Protein AF-A0AAD9FME9-F1 (afdb_monomer_lite)

Organism: Dissostichus eleginoides (NCBI:txid100907)

Radius of gyration: 19.1 Å; chains: 1; bounding box: 32×30×59 Å

Sequence (100 aa):
MAAPVKAALALLVLTVANRYNKLIRPAVNNSQQVTIYIQVSLAQLINVNEREQIMTTNCWLSQVWNDYRLMWDPEEYQGIKKIRLPSQHIWLPDIVLYNK

InterPro domains:
  IPR002394 Nicotinic acetylcholine receptor [PR00254] (43-59)
  IPR002394 Nicotinic acetylcholine receptor [PR00254] (77-91)
  IPR002394 Nicotinic acetylcholine receptor [PR00254] (95-100)
  IPR006201 Neurotransmitter-gated ion-channel [PR00252] (56-72)
  IPR006201 Neurotransmitter-gated ion-channel [PR00252] (89-100)
  IPR006201 Neurotransmitter-gated ion-channel [PTHR18945] (1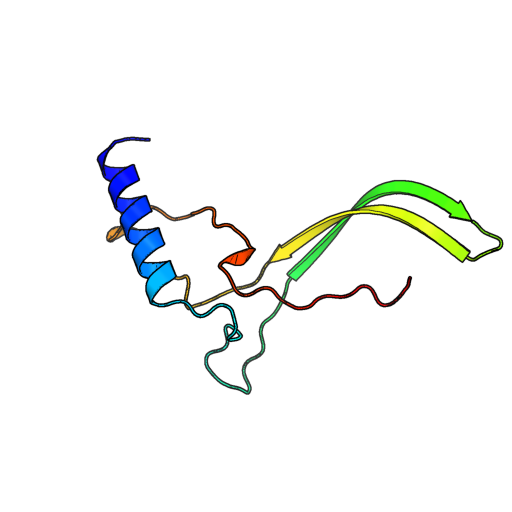2-99)
  IPR006202 Neurotransmitter-gated ion-channel ligand-binding domain [PF02931] (15-100)
  IPR036734 Ne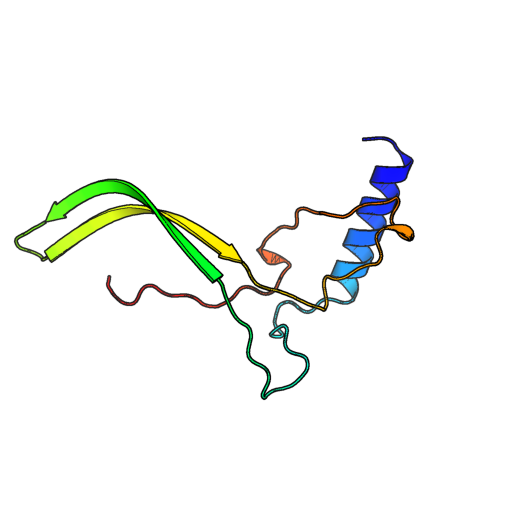urotransmitter-gated ion-channel ligand-binding domain superfamily [G3DSA:2.70.170.10] (5-100)
  IPR036734 Neurotransmitter-gated ion-channel ligand-binding domain superfamily [SSF63712] (17-99)

Secondary structure (DSSP, 8-state):
--HHHHHHHHHHHHHHHHH--TTS-S-SSSS-----EEEEEEEEEEEEETTTTEEEEEEEEEEE---GGG---GGGGTT-------GGGS-------S--

Structure (mmCIF, N/CA/C/O backbone):
data_AF-A0AAD9FME9-F1
#
_entry.id   AF-A0AAD9FME9-F1
#
loop_
_atom_site.group_PDB
_atom_site.id
_atom_site.type_symbol
_atom_site.label_atom_id
_atom_site.label_alt_id
_atom_site.label_comp_id
_atom_site.label_asym_id
_atom_site.label_entity_id
_atom_site.label_seq_id
_atom_site.pdbx_PDB_ins_code
_atom_site.Cartn_x
_atom_site.Cartn_y
_atom_site.Cartn_z
_atom_site.occupancy
_atom_site.B_iso_or_equiv
_atom_site.auth_seq_id
_atom_site.auth_comp_id
_atom_site.auth_asym_id
_atom_site.auth_atom_id
_atom_site.pdbx_PDB_model_num
ATOM 1 N N . MET A 1 1 ? 5.472 14.440 20.659 1.00 62.31 1 MET A N 1
ATOM 2 C CA . MET A 1 1 ? 4.348 13.557 21.050 1.00 62.31 1 MET A CA 1
ATOM 3 C C . MET A 1 1 ? 4.368 13.401 22.563 1.00 62.31 1 MET A C 1
ATOM 5 O O . MET A 1 1 ? 5.440 13.115 23.087 1.00 62.31 1 MET A O 1
ATOM 9 N N . ALA A 1 2 ? 3.243 13.638 23.243 1.00 78.25 2 ALA A N 1
ATOM 10 C CA . ALA A 1 2 ? 3.135 13.530 24.701 1.00 78.25 2 ALA A CA 1
ATOM 11 C C . ALA A 1 2 ? 3.329 12.075 25.179 1.00 78.25 2 ALA A C 1
ATOM 13 O O . ALA A 1 2 ? 3.006 11.138 24.447 1.00 78.25 2 ALA A O 1
ATOM 14 N N . ALA A 1 3 ? 3.850 11.886 26.396 1.00 79.44 3 ALA A N 1
ATOM 15 C CA . ALA A 1 3 ? 4.098 10.571 27.000 1.00 79.44 3 ALA A CA 1
ATOM 16 C C . ALA A 1 3 ? 2.902 9.586 26.939 1.00 79.44 3 ALA A C 1
ATOM 18 O O . ALA A 1 3 ? 3.118 8.462 26.481 1.00 79.44 3 ALA A O 1
ATOM 19 N N . PRO A 1 4 ? 1.652 9.971 27.282 1.00 85.25 4 PRO A N 1
ATOM 20 C CA . PRO A 1 4 ? 0.508 9.050 27.211 1.00 85.25 4 PRO A CA 1
ATOM 21 C C . PRO A 1 4 ? 0.199 8.573 25.783 1.00 85.25 4 PRO A C 1
ATOM 23 O O . PRO A 1 4 ? -0.142 7.413 25.573 1.00 85.25 4 PRO A O 1
ATOM 26 N N . VAL A 1 5 ? 0.404 9.428 24.775 1.00 87.31 5 VAL A N 1
ATOM 27 C CA . VAL A 1 5 ? 0.150 9.082 23.365 1.00 87.31 5 VAL A CA 1
ATOM 28 C C . VAL A 1 5 ? 1.172 8.064 22.847 1.00 87.31 5 VAL A C 1
ATOM 30 O O . VAL A 1 5 ? 0.822 7.178 22.072 1.00 87.31 5 VAL A O 1
ATOM 33 N N . LYS A 1 6 ? 2.432 8.132 23.301 1.00 87.81 6 LYS A N 1
ATOM 34 C CA . LYS A 1 6 ? 3.448 7.121 22.954 1.00 87.81 6 LYS A CA 1
ATOM 35 C C . LYS A 1 6 ? 3.098 5.742 23.514 1.00 87.81 6 LYS A C 1
ATOM 37 O O . LYS A 1 6 ? 3.271 4.751 22.811 1.00 87.81 6 LYS A O 1
ATOM 42 N N . ALA A 1 7 ? 2.607 5.683 24.752 1.00 89.06 7 ALA A N 1
ATOM 43 C CA . ALA A 1 7 ? 2.177 4.431 25.369 1.00 89.06 7 ALA A CA 1
ATOM 44 C C . ALA A 1 7 ? 0.973 3.828 24.626 1.00 89.06 7 ALA A C 1
ATOM 46 O O . ALA A 1 7 ? 0.998 2.647 24.289 1.00 89.06 7 ALA A O 1
ATOM 47 N N . ALA A 1 8 ? -0.023 4.652 24.279 1.00 91.00 8 ALA A N 1
ATOM 48 C CA . ALA A 1 8 ? -1.171 4.221 23.481 1.00 91.00 8 ALA A CA 1
ATOM 49 C C . ALA A 1 8 ? -0.761 3.711 22.088 1.00 91.00 8 ALA A C 1
ATOM 51 O O . ALA A 1 8 ? -1.252 2.678 21.642 1.00 91.00 8 ALA A O 1
ATOM 52 N N . LEU A 1 9 ? 0.189 4.383 21.426 1.00 91.50 9 LEU A N 1
ATOM 53 C CA . LEU A 1 9 ? 0.743 3.925 20.151 1.00 91.50 9 LEU A CA 1
ATOM 54 C C . LEU A 1 9 ? 1.423 2.556 20.287 1.00 91.50 9 LEU A C 1
ATOM 56 O O . LEU A 1 9 ? 1.197 1.679 19.458 1.00 91.50 9 LEU A O 1
ATOM 60 N N . ALA A 1 10 ? 2.250 2.370 21.319 1.00 91.38 10 ALA A N 1
ATOM 61 C CA . ALA A 1 10 ? 2.932 1.101 21.559 1.00 91.38 10 ALA A CA 1
ATOM 62 C C . ALA A 1 10 ? 1.932 -0.033 21.827 1.00 91.38 10 ALA A C 1
ATOM 64 O O . ALA A 1 10 ? 2.052 -1.103 21.233 1.00 91.38 10 ALA A O 1
ATOM 65 N N . LEU A 1 11 ? 0.914 0.225 22.654 1.00 91.00 11 LEU A N 1
ATOM 66 C CA . LEU A 1 11 ? -0.160 -0.725 22.927 1.00 91.00 11 LEU A CA 1
ATOM 67 C C . LEU A 1 11 ? -0.901 -1.114 21.640 1.00 91.00 11 LEU A C 1
ATOM 69 O O . LEU A 1 11 ? -1.048 -2.300 21.364 1.00 91.00 11 LEU A O 1
ATOM 73 N N . LEU A 1 12 ? -1.292 -0.135 20.815 1.00 92.50 12 LEU A N 1
ATOM 74 C CA . LEU A 1 12 ? -1.966 -0.382 19.538 1.00 92.50 12 LEU A CA 1
ATOM 75 C C . LEU A 1 12 ? -1.127 -1.270 18.610 1.00 92.50 12 LEU A C 1
ATOM 77 O O . LEU A 1 12 ? -1.633 -2.240 18.046 1.00 92.50 12 LEU A O 1
ATOM 81 N N . VAL A 1 13 ? 0.165 -0.959 18.467 1.00 92.12 13 VAL A N 1
ATOM 82 C CA . VAL A 1 13 ? 1.080 -1.724 17.609 1.00 92.12 13 VAL A CA 1
ATOM 83 C C . VAL A 1 13 ? 1.233 -3.165 18.105 1.00 92.12 13 VAL A C 1
ATOM 85 O O . VAL A 1 13 ? 1.193 -4.085 17.290 1.00 92.12 13 VAL A O 1
ATOM 88 N N . LEU A 1 14 ? 1.357 -3.381 19.418 1.00 89.88 14 LEU A N 1
ATOM 89 C CA . LEU A 1 14 ? 1.449 -4.721 20.009 1.00 89.88 14 LEU A CA 1
ATOM 90 C C . LEU A 1 14 ? 0.161 -5.529 19.811 1.00 89.88 14 LEU A C 1
ATOM 92 O O . LEU A 1 14 ? 0.220 -6.690 19.406 1.00 89.88 14 LEU A O 1
ATOM 96 N N . THR A 1 15 ? -1.003 -4.914 20.032 1.00 88.81 15 THR A N 1
ATOM 97 C CA . THR A 1 15 ? -2.306 -5.561 19.820 1.00 88.81 15 THR A CA 1
ATOM 98 C C . THR A 1 15 ? -2.481 -5.999 18.368 1.00 88.81 15 THR A C 1
ATOM 100 O O . THR A 1 15 ? -2.926 -7.118 18.107 1.00 88.81 15 THR A O 1
ATOM 103 N N . VAL A 1 16 ? -2.103 -5.142 17.413 1.00 90.00 16 VAL A N 1
ATOM 104 C CA . VAL A 1 16 ? -2.122 -5.480 15.985 1.00 90.00 16 VAL A CA 1
ATOM 105 C C . VAL A 1 16 ? -1.159 -6.631 15.691 1.00 90.00 16 VAL A C 1
ATOM 107 O O . VAL A 1 16 ? -1.567 -7.610 15.073 1.00 90.00 16 VAL A O 1
ATOM 110 N N . ALA A 1 17 ? 0.086 -6.559 16.165 1.00 87.62 17 ALA A N 1
ATOM 111 C CA . ALA A 1 17 ? 1.101 -7.575 15.892 1.00 87.62 17 ALA A CA 1
ATOM 112 C C . ALA A 1 17 ? 0.709 -8.975 16.399 1.00 87.62 17 ALA A C 1
ATOM 114 O O . ALA A 1 17 ? 0.951 -9.960 15.708 1.00 87.62 17 ALA A O 1
ATOM 115 N N . ASN A 1 18 ? 0.054 -9.068 17.560 1.00 89.38 18 ASN A N 1
ATOM 116 C CA . ASN A 1 18 ? -0.327 -10.354 18.153 1.00 89.38 18 ASN A CA 1
ATOM 117 C C . ASN A 1 18 ? -1.483 -11.054 17.425 1.00 89.38 18 ASN A C 1
ATOM 119 O O . ASN A 1 18 ? -1.566 -12.279 17.441 1.00 89.38 18 ASN A O 1
ATOM 123 N N . ARG A 1 19 ? -2.389 -10.295 16.798 1.00 89.81 19 ARG A N 1
ATOM 124 C CA . ARG A 1 19 ? -3.590 -10.846 16.143 1.00 89.81 19 ARG A CA 1
ATOM 125 C C . ARG A 1 19 ? -3.466 -10.965 14.624 1.00 89.81 19 ARG A C 1
ATOM 127 O O . ARG A 1 19 ? -4.323 -11.566 13.980 1.00 89.81 19 ARG A O 1
ATOM 134 N N . TYR A 1 20 ? -2.452 -10.337 14.034 1.00 94.38 20 TYR A N 1
ATOM 135 C CA . TYR A 1 20 ? -2.353 -10.168 12.593 1.00 94.38 20 TYR A CA 1
ATOM 136 C C . TYR A 1 20 ? -1.433 -11.207 11.951 1.00 94.38 20 TYR A C 1
ATOM 138 O O . TYR A 1 20 ? -0.228 -11.230 12.187 1.00 94.38 20 TYR A O 1
ATOM 146 N N . ASN A 1 21 ? -1.989 -12.026 11.059 1.00 94.12 21 ASN A N 1
ATOM 147 C CA . ASN A 1 21 ? -1.209 -12.927 10.219 1.00 94.12 21 ASN A CA 1
ATOM 148 C C . ASN A 1 21 ? -1.075 -12.361 8.798 1.00 94.12 21 ASN A C 1
ATOM 150 O O . ASN A 1 21 ? -2.021 -12.396 8.006 1.00 94.12 21 ASN A O 1
ATOM 154 N N . LYS A 1 22 ? 0.132 -11.891 8.463 1.00 94.06 22 LYS A N 1
ATOM 155 C CA . LYS A 1 22 ? 0.458 -11.298 7.156 1.00 94.06 22 LYS A CA 1
ATOM 156 C C . LYS A 1 22 ? 0.385 -12.258 5.969 1.00 94.06 22 LYS A C 1
ATOM 158 O O . LYS A 1 22 ? 0.318 -11.794 4.839 1.00 94.06 22 LYS A O 1
ATOM 163 N N . LEU A 1 23 ? 0.409 -13.571 6.202 1.00 94.75 23 LEU A N 1
ATOM 164 C CA . LEU A 1 23 ? 0.320 -14.569 5.129 1.00 94.75 23 LEU A CA 1
ATOM 165 C C . LEU A 1 23 ? -1.119 -14.759 4.636 1.00 94.75 23 LEU A C 1
ATOM 167 O O . LEU A 1 23 ? -1.343 -15.351 3.585 1.00 94.75 23 LEU A O 1
ATOM 171 N N . ILE A 1 24 ? -2.101 -14.258 5.388 1.00 94.50 24 ILE A N 1
ATOM 172 C CA . ILE A 1 24 ? -3.518 -14.413 5.074 1.00 94.50 24 ILE A CA 1
ATOM 173 C C . ILE A 1 24 ? -4.016 -13.146 4.379 1.00 94.50 24 ILE A C 1
ATOM 175 O O . ILE A 1 24 ? -3.873 -12.040 4.910 1.00 94.50 24 ILE A O 1
ATOM 179 N N . ARG A 1 25 ? -4.647 -13.324 3.215 1.00 95.69 25 ARG A N 1
ATOM 180 C CA . ARG A 1 25 ? -5.297 -12.255 2.447 1.00 95.69 25 ARG A CA 1
ATOM 181 C C . ARG A 1 25 ? -6.396 -11.565 3.276 1.00 95.69 25 ARG A C 1
ATOM 183 O O . ARG A 1 25 ? -7.169 -12.265 3.929 1.00 95.69 25 ARG A O 1
ATOM 190 N N . PRO A 1 26 ? -6.520 -10.225 3.234 1.00 95.88 26 PRO A N 1
ATOM 191 C CA . PRO A 1 26 ? -7.515 -9.483 4.008 1.00 95.88 26 PRO A CA 1
ATOM 192 C C . PRO A 1 26 ? -8.919 -9.550 3.397 1.00 95.88 26 PRO A C 1
ATOM 194 O O . PRO A 1 26 ? -9.460 -8.555 2.925 1.00 95.88 26 PRO A O 1
ATOM 197 N N . ALA A 1 27 ? -9.522 -10.733 3.408 1.00 95.50 27 ALA A N 1
ATOM 198 C CA . ALA A 1 27 ? -10.891 -10.953 2.960 1.00 95.50 27 ALA A CA 1
ATOM 199 C C . ALA A 1 27 ? -11.659 -11.758 4.009 1.00 95.50 27 ALA A C 1
ATOM 201 O O . ALA A 1 27 ? -11.114 -12.696 4.587 1.00 95.50 27 ALA A O 1
ATOM 202 N N . VAL A 1 28 ? -12.920 -11.394 4.249 1.00 92.50 28 VAL A N 1
ATOM 203 C CA . VAL A 1 28 ? -13.772 -12.042 5.261 1.00 92.50 28 VAL A CA 1
ATOM 204 C C . VAL A 1 28 ? -14.104 -13.476 4.853 1.00 92.50 28 VAL A C 1
ATOM 206 O O . VAL A 1 28 ? -14.230 -14.355 5.700 1.00 92.50 28 VAL A O 1
ATOM 209 N N . ASN A 1 29 ? -14.231 -13.725 3.550 1.00 94.50 29 ASN A N 1
ATOM 210 C CA . ASN A 1 29 ? -14.463 -15.050 2.994 1.00 94.50 29 ASN A CA 1
ATOM 211 C C . ASN A 1 29 ? -13.701 -15.243 1.672 1.00 94.50 29 ASN A C 1
ATOM 213 O O . ASN A 1 29 ? -13.107 -14.313 1.119 1.00 94.50 29 ASN A O 1
ATOM 217 N N . ASN A 1 30 ? -13.734 -16.471 1.155 1.00 92.44 30 ASN A N 1
ATOM 218 C CA . ASN A 1 30 ? -12.999 -16.853 -0.053 1.00 92.44 30 ASN A CA 1
ATOM 219 C C . ASN A 1 30 ? -13.498 -16.141 -1.319 1.00 92.44 30 ASN A C 1
ATOM 221 O O . ASN A 1 30 ? -12.704 -15.884 -2.218 1.00 92.44 30 ASN A O 1
ATOM 225 N N . SER A 1 31 ? -14.785 -15.801 -1.382 1.00 95.94 31 SER A N 1
ATOM 226 C CA . SER A 1 31 ? -15.411 -15.165 -2.547 1.00 95.94 31 SER A CA 1
ATOM 227 C C . SER A 1 31 ? -15.191 -13.653 -2.597 1.00 95.94 31 SER A C 1
ATOM 229 O O . SER A 1 31 ? -15.242 -13.057 -3.670 1.00 95.94 31 SER A O 1
ATOM 231 N N . GLN A 1 32 ? -14.950 -13.014 -1.453 1.00 96.00 32 GLN A N 1
ATOM 232 C CA . GLN A 1 32 ? -14.747 -11.575 -1.381 1.00 96.00 32 GLN A CA 1
ATOM 233 C C . GLN A 1 32 ? -13.428 -11.197 -2.050 1.00 96.00 32 GLN A C 1
ATOM 235 O O . GLN A 1 32 ? -12.390 -11.787 -1.763 1.00 96.00 32 GLN A O 1
ATOM 240 N N . GLN A 1 33 ? -13.446 -10.185 -2.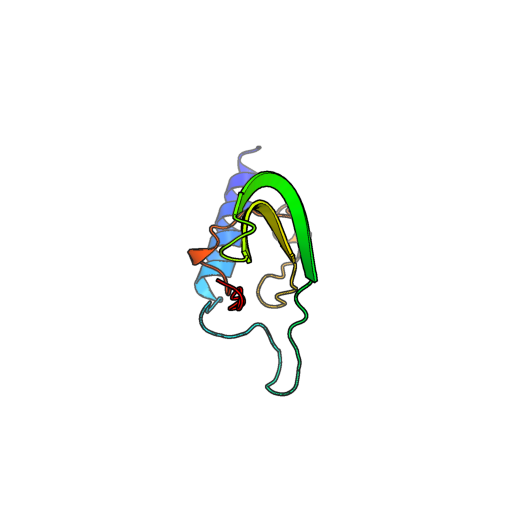911 1.00 95.19 33 GLN A N 1
ATOM 241 C CA . GLN A 1 33 ? -12.256 -9.658 -3.579 1.00 95.19 33 GLN A CA 1
ATOM 242 C C . GLN A 1 33 ? -11.557 -8.601 -2.713 1.00 95.19 33 GLN A C 1
ATOM 244 O O . GLN A 1 33 ? -12.199 -7.910 -1.923 1.00 95.19 33 GLN A O 1
ATOM 249 N N . VAL A 1 34 ? -10.236 -8.474 -2.870 1.00 96.25 34 VAL A N 1
ATOM 250 C CA . VAL A 1 34 ? -9.466 -7.359 -2.300 1.00 96.25 34 VAL A CA 1
ATOM 251 C C . VAL A 1 34 ? -9.143 -6.408 -3.441 1.00 96.25 34 VAL A C 1
ATOM 253 O O . VAL A 1 34 ? -8.337 -6.735 -4.309 1.00 96.25 34 VAL A O 1
ATOM 256 N N . THR A 1 35 ? -9.791 -5.249 -3.453 1.00 96.31 35 THR A N 1
ATOM 257 C CA . THR A 1 35 ? -9.540 -4.213 -4.457 1.00 96.31 35 THR A CA 1
ATOM 258 C C . THR A 1 35 ? -8.263 -3.458 -4.108 1.00 96.31 35 THR A C 1
ATOM 260 O O . THR A 1 35 ? -8.154 -2.897 -3.016 1.00 96.31 35 THR A O 1
ATOM 263 N N . ILE A 1 36 ? -7.313 -3.432 -5.043 1.00 96.94 36 ILE A N 1
ATOM 264 C CA . ILE A 1 36 ? -6.077 -2.658 -4.931 1.00 96.94 36 ILE A CA 1
ATOM 265 C C . ILE A 1 36 ? -6.170 -1.461 -5.873 1.00 96.94 36 ILE A C 1
ATOM 267 O O . ILE A 1 36 ? -6.259 -1.626 -7.088 1.00 96.94 36 ILE A O 1
ATOM 271 N N . TYR A 1 37 ? -6.128 -0.254 -5.317 1.00 97.50 37 TYR A N 1
ATOM 272 C CA . TYR A 1 37 ? -5.979 0.965 -6.099 1.00 97.50 37 TYR A CA 1
ATOM 273 C C . TYR A 1 37 ? -4.497 1.221 -6.324 1.00 97.50 37 TYR A C 1
ATOM 275 O O . TYR A 1 37 ? -3.730 1.356 -5.368 1.00 97.50 37 TYR A O 1
ATOM 283 N N . ILE A 1 38 ? -4.104 1.279 -7.592 1.00 96.62 38 ILE A N 1
ATOM 284 C CA . ILE A 1 38 ? -2.730 1.539 -8.002 1.00 96.62 38 ILE A CA 1
ATOM 285 C C . ILE A 1 38 ? -2.689 2.901 -8.679 1.00 96.62 38 ILE A C 1
ATOM 287 O O . ILE A 1 38 ? -3.449 3.165 -9.608 1.00 96.62 38 ILE A O 1
ATOM 291 N N . GLN A 1 39 ? -1.768 3.746 -8.233 1.00 97.44 39 GLN A N 1
ATOM 292 C CA . GLN A 1 39 ? -1.419 4.982 -8.913 1.00 97.44 39 GLN A CA 1
ATOM 293 C C . GLN A 1 39 ? 0.048 4.910 -9.325 1.00 97.44 39 GLN A C 1
ATOM 295 O O . GLN A 1 39 ? 0.926 4.671 -8.493 1.00 97.44 39 GLN A O 1
ATOM 300 N N . VAL A 1 40 ? 0.301 5.140 -10.611 1.00 95.94 40 VAL A N 1
ATOM 301 C CA . VAL A 1 40 ? 1.647 5.239 -11.173 1.00 95.94 40 VAL A CA 1
ATOM 302 C C . VAL A 1 40 ? 1.858 6.672 -11.624 1.00 95.94 40 VAL A C 1
ATOM 304 O O . VAL A 1 40 ? 1.115 7.175 -12.464 1.00 95.94 40 VAL A O 1
ATOM 307 N N . SER A 1 41 ? 2.880 7.318 -11.078 1.00 97.00 41 SER A N 1
ATOM 308 C CA . SER A 1 41 ? 3.317 8.635 -11.528 1.00 97.00 41 SER A CA 1
ATOM 309 C C . SER A 1 41 ? 4.706 8.510 -12.140 1.00 97.00 41 SER A C 1
ATOM 311 O O . SER A 1 41 ? 5.659 8.154 -11.444 1.00 97.00 41 SER A O 1
ATOM 313 N N . LEU A 1 42 ? 4.830 8.807 -13.433 1.00 96.25 42 LEU A N 1
ATOM 314 C CA . LEU A 1 42 ? 6.124 8.862 -14.108 1.00 96.25 42 LEU A CA 1
ATOM 315 C C . LEU A 1 42 ? 6.950 10.008 -13.514 1.00 96.25 42 LEU A C 1
ATOM 317 O O . LEU A 1 42 ? 6.508 11.155 -13.512 1.00 96.25 42 LEU A O 1
ATOM 321 N N . ALA A 1 43 ? 8.136 9.693 -13.000 1.00 96.75 43 ALA A N 1
ATOM 322 C CA . ALA A 1 43 ? 9.059 10.685 -12.460 1.00 96.75 43 ALA A CA 1
ATOM 323 C C . ALA A 1 43 ? 10.071 11.126 -13.519 1.00 96.75 43 ALA A C 1
ATOM 325 O O . ALA A 1 43 ? 10.345 12.314 -13.660 1.00 96.75 43 ALA A O 1
ATOM 326 N N . GLN A 1 44 ? 10.633 10.166 -14.259 1.00 97.62 44 GLN A N 1
ATOM 327 C CA . GLN A 1 44 ? 11.679 10.437 -15.238 1.00 97.62 44 GLN A CA 1
ATOM 328 C C . GLN A 1 44 ? 11.727 9.360 -16.319 1.00 97.62 44 GLN A C 1
ATOM 330 O O . GLN A 1 44 ? 11.675 8.167 -16.016 1.00 97.62 44 GLN A O 1
ATOM 335 N N . LEU A 1 45 ? 11.921 9.791 -17.565 1.00 96.19 45 LEU A N 1
ATOM 336 C CA . LEU A 1 45 ? 12.379 8.945 -18.663 1.00 96.19 45 LEU A CA 1
ATOM 337 C C . LEU A 1 45 ? 13.913 8.943 -18.680 1.00 96.19 45 LEU A C 1
ATOM 339 O O . LEU A 1 45 ? 14.519 9.997 -18.858 1.00 96.19 45 LEU A O 1
ATOM 343 N N . ILE A 1 46 ? 14.534 7.787 -18.437 1.00 97.00 46 ILE A N 1
ATOM 344 C CA . ILE A 1 46 ? 15.996 7.653 -18.339 1.00 97.00 46 ILE A CA 1
ATOM 345 C C . ILE A 1 46 ? 16.600 7.345 -19.707 1.00 97.00 46 ILE A C 1
ATOM 347 O O . ILE A 1 46 ? 17.576 7.977 -20.098 1.00 97.00 46 ILE A O 1
ATOM 351 N N . ASN A 1 47 ? 16.049 6.360 -20.420 1.00 96.38 47 ASN A N 1
ATOM 352 C CA . ASN A 1 47 ? 16.554 5.940 -21.724 1.00 96.38 47 ASN A CA 1
ATOM 353 C C . ASN A 1 47 ? 15.456 5.270 -22.559 1.00 96.38 47 ASN A C 1
ATOM 355 O O . ASN A 1 47 ? 14.546 4.647 -22.008 1.00 96.38 47 ASN A O 1
ATOM 359 N N . VAL A 1 48 ? 15.599 5.356 -23.880 1.00 96.31 48 VAL A N 1
ATOM 360 C CA . VAL A 1 48 ? 14.795 4.638 -24.870 1.00 96.31 48 VAL A CA 1
ATOM 361 C C . VAL A 1 48 ? 15.752 3.979 -25.857 1.00 96.31 48 VAL A C 1
ATOM 363 O O . VAL A 1 48 ? 16.480 4.661 -26.573 1.00 96.31 48 VAL A O 1
ATOM 366 N N . ASN A 1 49 ? 15.749 2.649 -25.906 1.00 95.38 49 ASN A N 1
ATOM 367 C CA . ASN A 1 49 ? 16.405 1.892 -26.963 1.00 95.38 49 ASN A CA 1
ATOM 368 C C . ASN A 1 49 ? 15.356 1.501 -28.006 1.00 95.38 49 ASN A C 1
ATOM 370 O O . ASN A 1 49 ? 14.658 0.502 -27.852 1.00 95.38 49 ASN A O 1
ATOM 374 N N . GLU A 1 50 ? 15.248 2.293 -29.070 1.00 93.81 50 GLU A N 1
ATOM 375 C CA . GLU A 1 50 ? 14.252 2.091 -30.128 1.00 93.81 50 GLU A CA 1
ATOM 376 C C . GLU A 1 50 ? 14.457 0.777 -30.892 1.00 93.81 50 GLU A C 1
ATOM 378 O O . GLU A 1 50 ? 13.486 0.133 -31.286 1.00 93.81 50 GLU A O 1
ATOM 383 N N . ARG A 1 51 ? 15.717 0.351 -31.067 1.00 95.88 51 ARG A N 1
ATOM 384 C CA . ARG A 1 51 ? 16.055 -0.888 -31.781 1.00 95.88 51 ARG A CA 1
ATOM 385 C C . ARG A 1 51 ? 15.629 -2.127 -30.996 1.00 95.88 51 ARG A C 1
ATOM 387 O O . ARG A 1 51 ? 15.184 -3.097 -31.600 1.00 95.88 51 ARG A O 1
ATOM 394 N N . GLU A 1 52 ? 15.787 -2.096 -29.676 1.00 94.50 52 GLU A N 1
ATOM 395 C CA . GLU A 1 52 ? 15.433 -3.212 -28.785 1.00 94.50 52 GLU A CA 1
ATOM 396 C C . GLU A 1 52 ? 14.030 -3.074 -28.175 1.00 94.50 52 GLU A C 1
ATOM 398 O O . GLU A 1 52 ? 13.567 -3.992 -27.510 1.00 94.50 52 GLU A O 1
ATOM 403 N N . GLN A 1 53 ? 13.341 -1.954 -28.420 1.00 93.25 53 GLN A N 1
ATOM 404 C CA . GLN A 1 53 ? 12.035 -1.607 -27.844 1.00 93.25 53 GLN A CA 1
ATOM 405 C C . GLN A 1 53 ? 12.014 -1.591 -26.306 1.00 93.25 53 GLN A C 1
ATOM 407 O O . GLN A 1 53 ? 11.005 -1.910 -25.679 1.00 93.25 53 GLN A O 1
ATOM 412 N N . ILE A 1 54 ? 13.124 -1.170 -25.694 1.00 94.62 54 ILE A N 1
ATOM 413 C CA . ILE A 1 54 ? 13.275 -1.095 -24.236 1.00 94.62 54 ILE A CA 1
ATOM 414 C C . ILE A 1 54 ? 13.211 0.363 -23.787 1.00 94.62 54 ILE A C 1
ATOM 416 O O . ILE A 1 54 ? 13.903 1.227 -24.328 1.00 94.62 54 ILE A O 1
ATOM 420 N N . MET A 1 55 ? 12.413 0.631 -22.754 1.00 94.62 55 MET A N 1
ATOM 421 C CA . MET A 1 55 ? 12.305 1.942 -22.121 1.00 94.62 55 MET A CA 1
ATOM 422 C C . MET A 1 55 ? 12.619 1.836 -20.628 1.00 94.62 55 MET A C 1
ATOM 424 O O . MET A 1 55 ? 11.969 1.090 -19.900 1.00 94.62 55 MET A O 1
ATOM 428 N N . THR A 1 56 ? 13.580 2.632 -20.160 1.00 95.38 56 THR A N 1
ATOM 429 C CA . THR A 1 56 ? 13.960 2.700 -18.745 1.00 95.38 56 THR A CA 1
ATOM 430 C C . THR A 1 56 ? 13.386 3.970 -18.127 1.00 95.38 56 THR A C 1
ATOM 432 O O . THR A 1 56 ? 13.699 5.077 -18.571 1.00 95.38 56 THR A O 1
ATOM 435 N N . THR A 1 57 ? 12.566 3.836 -17.084 1.00 96.44 57 THR A N 1
ATOM 436 C CA . THR A 1 57 ? 11.908 4.966 -16.405 1.00 96.44 57 THR A CA 1
ATOM 437 C C . THR A 1 57 ? 11.961 4.838 -14.890 1.00 96.44 57 THR A C 1
ATOM 439 O O . THR A 1 57 ? 11.816 3.739 -14.359 1.00 96.44 57 THR A O 1
ATOM 442 N N . ASN A 1 58 ? 12.041 5.970 -14.193 1.00 96.56 58 ASN A N 1
ATOM 443 C CA . ASN A 1 58 ? 11.732 6.042 -12.768 1.00 96.56 58 ASN A CA 1
ATOM 444 C C . ASN A 1 58 ? 10.255 6.390 -12.584 1.00 96.56 58 ASN A C 1
ATOM 446 O O . ASN A 1 58 ? 9.778 7.385 -13.136 1.00 96.56 58 ASN A O 1
ATOM 450 N N . CYS A 1 59 ? 9.554 5.615 -11.762 1.00 95.94 59 CYS A N 1
ATOM 451 C CA . CYS A 1 59 ? 8.143 5.826 -11.452 1.00 95.94 59 CYS A CA 1
ATOM 452 C C . CYS A 1 59 ? 7.914 5.797 -9.941 1.00 95.94 59 CYS A C 1
ATOM 454 O O . CYS A 1 59 ? 8.510 4.995 -9.223 1.00 95.94 59 CYS A O 1
ATOM 456 N N . TRP A 1 60 ? 6.993 6.633 -9.471 1.00 96.56 60 TRP A N 1
ATOM 457 C CA . TRP A 1 60 ? 6.413 6.513 -8.141 1.00 96.56 60 TRP A CA 1
ATOM 458 C C . TRP A 1 60 ? 5.197 5.597 -8.211 1.00 96.56 60 TRP A C 1
ATOM 460 O O . TRP A 1 60 ? 4.261 5.862 -8.965 1.00 96.56 60 TRP A O 1
ATOM 470 N N . LEU A 1 61 ? 5.215 4.532 -7.413 1.00 94.69 61 LEU A N 1
ATOM 471 C CA . LEU A 1 61 ? 4.115 3.582 -7.296 1.00 94.69 61 LEU A CA 1
ATOM 472 C C . LEU A 1 61 ? 3.434 3.761 -5.939 1.00 94.69 61 LEU A C 1
ATOM 474 O O . LEU A 1 61 ? 4.059 3.564 -4.897 1.00 94.69 61 LEU A O 1
ATOM 478 N N . SER A 1 62 ? 2.150 4.110 -5.950 1.00 95.75 62 SER A N 1
ATOM 479 C CA . SER A 1 62 ? 1.305 4.112 -4.758 1.00 95.75 62 SER A CA 1
ATOM 480 C C . SER A 1 62 ? 0.290 2.981 -4.848 1.00 95.75 62 SER A C 1
ATOM 482 O O . SER A 1 62 ? -0.339 2.786 -5.887 1.00 95.75 62 SER A O 1
ATOM 484 N N . GLN A 1 63 ? 0.150 2.234 -3.756 1.00 96.06 63 GLN A N 1
ATOM 485 C CA . GLN A 1 63 ? -0.794 1.132 -3.631 1.00 96.06 63 GLN A CA 1
ATOM 486 C C . GLN A 1 63 ? -1.665 1.381 -2.408 1.00 96.06 63 GLN A C 1
ATOM 488 O O . GLN A 1 63 ? -1.153 1.643 -1.318 1.00 96.06 63 GLN A O 1
ATOM 493 N N . VAL A 1 64 ? -2.978 1.292 -2.589 1.00 96.81 64 VAL A N 1
ATOM 494 C CA . VAL A 1 64 ? -3.952 1.487 -1.518 1.00 96.81 64 VAL A CA 1
ATOM 495 C C . VAL A 1 64 ? -4.931 0.326 -1.520 1.00 96.81 64 VAL A C 1
ATOM 497 O O . VAL A 1 64 ? -5.549 0.013 -2.535 1.00 96.81 64 VAL A O 1
ATOM 500 N N . TRP A 1 65 ? -5.088 -0.298 -0.359 1.00 96.69 65 TRP A N 1
ATOM 501 C CA . TRP A 1 65 ? -6.069 -1.348 -0.118 1.00 96.69 65 TRP A CA 1
ATOM 502 C C . TRP A 1 65 ? -6.652 -1.202 1.284 1.00 96.69 65 TRP A C 1
ATOM 504 O O . TRP A 1 65 ? -6.132 -0.457 2.118 1.00 96.69 65 TRP A O 1
ATOM 514 N N . ASN A 1 66 ? -7.750 -1.908 1.538 1.00 95.62 66 ASN A N 1
ATOM 515 C CA . ASN A 1 66 ? -8.385 -1.949 2.848 1.00 95.62 66 ASN A CA 1
ATOM 516 C C . ASN A 1 66 ? -8.102 -3.299 3.523 1.00 95.62 66 ASN A C 1
ATOM 518 O O . ASN A 1 66 ? -8.292 -4.347 2.908 1.00 95.62 66 ASN A O 1
ATOM 522 N N . ASP A 1 67 ? -7.653 -3.267 4.779 1.00 96.06 67 ASP A N 1
ATOM 523 C CA . ASP A 1 67 ? -7.508 -4.452 5.624 1.00 96.06 67 ASP A CA 1
ATOM 524 C C . ASP A 1 67 ? -8.316 -4.270 6.912 1.00 96.06 67 ASP A C 1
ATOM 526 O O . ASP A 1 67 ? -7.901 -3.572 7.840 1.00 96.06 67 ASP A O 1
ATOM 530 N N . TYR A 1 68 ? -9.472 -4.931 6.977 1.00 93.69 68 TYR A N 1
ATOM 531 C CA . TYR A 1 68 ? -10.390 -4.851 8.115 1.00 93.69 68 TYR A CA 1
ATOM 532 C C . TYR A 1 68 ? -9.746 -5.320 9.434 1.00 93.69 68 TYR A C 1
ATOM 534 O O . TYR A 1 68 ? -10.139 -4.895 10.519 1.00 93.69 68 TYR A O 1
ATOM 542 N N . ARG A 1 69 ? -8.716 -6.172 9.374 1.00 93.50 69 ARG A N 1
ATOM 543 C CA . ARG A 1 69 ? -8.033 -6.697 10.568 1.00 93.50 69 ARG A CA 1
ATOM 544 C C . ARG A 1 69 ? -7.103 -5.667 11.196 1.00 93.50 69 ARG A C 1
ATOM 546 O O . ARG A 1 69 ? -6.687 -5.862 12.337 1.00 93.50 69 ARG A O 1
ATOM 553 N N . LEU A 1 70 ? -6.793 -4.584 10.482 1.00 94.19 70 LEU A N 1
ATOM 554 C CA . LEU A 1 70 ? -6.002 -3.448 10.957 1.00 94.19 70 LEU A CA 1
ATOM 555 C C . LEU A 1 70 ? -6.878 -2.274 11.416 1.00 94.19 70 LEU A C 1
ATOM 557 O O . LEU A 1 70 ? -6.375 -1.166 11.545 1.00 94.19 70 LEU A O 1
ATOM 561 N N . MET A 1 71 ? -8.171 -2.490 11.667 1.00 92.19 71 MET A N 1
ATOM 562 C CA . MET A 1 71 ? -9.056 -1.470 12.236 1.00 92.19 71 MET A CA 1
ATOM 563 C C . MET A 1 71 ? -8.963 -1.434 13.768 1.00 92.19 71 MET A C 1
ATOM 565 O O . MET A 1 71 ? -8.728 -2.457 14.418 1.00 92.19 71 MET A O 1
ATOM 569 N N . TRP A 1 72 ? -9.157 -0.254 14.346 1.00 94.31 72 TRP A N 1
ATOM 570 C CA . TRP A 1 72 ? -9.270 -0.032 15.787 1.00 94.31 72 TRP A CA 1
ATOM 571 C C . TRP A 1 72 ? -10.184 1.167 16.045 1.00 94.31 72 TRP A C 1
ATOM 573 O O . TRP A 1 72 ? -10.386 1.989 15.147 1.00 94.31 72 TRP A O 1
ATOM 583 N N . ASP A 1 73 ? -10.712 1.270 17.262 1.00 95.06 73 ASP A N 1
ATOM 584 C CA . ASP A 1 73 ? -11.432 2.459 17.709 1.00 95.06 73 ASP A CA 1
ATOM 585 C C . ASP A 1 73 ? -10.425 3.528 18.178 1.00 95.06 73 ASP A C 1
ATOM 587 O O . ASP A 1 73 ? -9.666 3.277 19.118 1.00 95.06 73 ASP A O 1
ATOM 591 N N . PRO A 1 74 ? -10.351 4.717 17.548 1.00 95.25 74 PRO A N 1
ATOM 592 C CA . PRO A 1 74 ? -9.452 5.776 17.992 1.00 95.25 74 PRO A CA 1
ATOM 593 C C . PRO A 1 74 ? -9.660 6.198 19.452 1.00 95.25 74 PRO A C 1
ATOM 595 O O . PRO A 1 74 ? -8.694 6.647 20.072 1.00 95.25 74 PRO A O 1
ATOM 598 N N . GLU A 1 75 ? -10.869 6.074 20.008 1.00 94.81 75 GLU A N 1
ATOM 599 C CA . GLU A 1 75 ? -11.167 6.482 21.389 1.00 94.81 75 GLU A CA 1
ATOM 600 C C . GLU A 1 75 ? -10.419 5.623 22.420 1.00 94.81 75 GLU A C 1
ATOM 602 O O . GLU A 1 7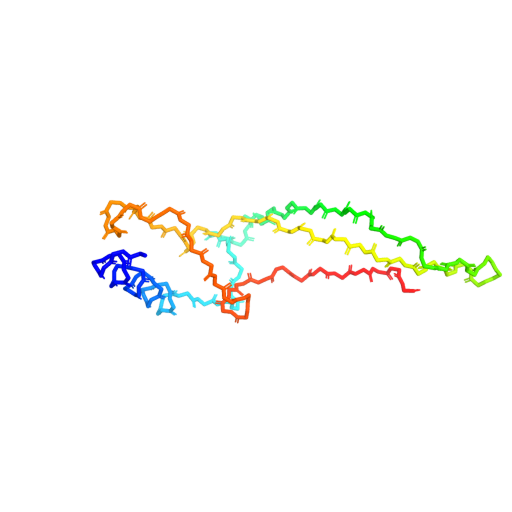5 ? -9.897 6.155 23.402 1.00 94.81 75 GLU A O 1
ATOM 607 N N . GLU A 1 76 ? -10.227 4.331 22.140 1.00 93.19 76 GLU A N 1
ATOM 608 C CA . GLU A 1 76 ? -9.441 3.415 22.981 1.00 93.19 76 GLU A CA 1
ATOM 609 C C . GLU A 1 76 ? -7.936 3.750 22.989 1.00 93.19 76 GLU A C 1
ATOM 611 O O . GLU A 1 76 ? -7.214 3.419 23.931 1.00 93.19 76 GLU A O 1
ATOM 616 N N . TYR A 1 77 ? -7.446 4.439 21.952 1.00 93.88 77 TYR A N 1
ATOM 617 C CA . TYR A 1 77 ? -6.020 4.696 21.729 1.00 93.88 77 TYR A CA 1
ATOM 618 C C . TYR A 1 77 ? -5.704 6.191 21.631 1.00 93.88 77 TYR A C 1
ATOM 620 O O . TYR A 1 77 ? -4.935 6.617 20.769 1.00 93.88 77 TYR A O 1
ATOM 628 N N . GLN A 1 78 ? -6.268 7.005 22.531 1.00 94.19 78 GLN A N 1
ATOM 629 C CA . GLN A 1 78 ? -5.933 8.435 22.671 1.00 94.19 78 GLN A CA 1
ATOM 630 C C . GLN A 1 78 ? -6.133 9.246 21.372 1.00 94.19 78 GLN A C 1
ATOM 632 O O . GLN A 1 78 ? -5.369 10.163 21.063 1.00 94.19 78 GLN A O 1
ATOM 637 N N . GLY A 1 79 ? -7.137 8.885 20.572 1.00 94.88 79 GLY A N 1
ATOM 638 C CA . GLY A 1 79 ? -7.474 9.551 19.315 1.00 94.88 79 GLY A CA 1
ATOM 639 C C . GLY A 1 79 ? -6.526 9.249 18.151 1.00 94.88 79 GLY A C 1
ATOM 640 O O . GLY A 1 79 ? -6.565 9.952 17.137 1.00 94.88 79 GLY A O 1
ATOM 641 N N . ILE A 1 80 ? -5.660 8.233 18.253 1.00 94.38 80 ILE A N 1
ATOM 642 C CA . ILE A 1 80 ? -4.759 7.846 17.159 1.00 94.38 80 ILE A CA 1
ATOM 643 C C . ILE A 1 80 ? -5.592 7.323 15.983 1.00 94.38 80 ILE A C 1
ATOM 645 O O . ILE A 1 80 ? -6.267 6.309 16.093 1.00 94.38 80 ILE A O 1
ATOM 649 N N . LYS A 1 81 ? -5.518 7.997 14.829 1.00 94.38 81 LYS A N 1
ATOM 650 C CA . LYS A 1 81 ? -6.235 7.608 13.592 1.00 94.38 81 LYS A CA 1
ATOM 651 C C . LYS A 1 81 ? -5.334 7.026 12.506 1.00 94.38 81 LYS A C 1
ATOM 653 O O . LYS A 1 81 ? -5.821 6.488 11.519 1.00 94.38 81 LYS A O 1
ATOM 658 N N . LYS A 1 82 ? -4.017 7.201 12.636 1.00 92.56 82 LYS A N 1
ATOM 659 C CA . LYS A 1 82 ? -3.027 6.756 11.650 1.00 92.56 82 LYS A CA 1
ATOM 660 C C . LYS A 1 82 ? -1.765 6.300 12.360 1.00 92.56 82 LYS A C 1
ATOM 662 O O . LYS A 1 82 ? -1.281 6.982 13.261 1.00 92.56 82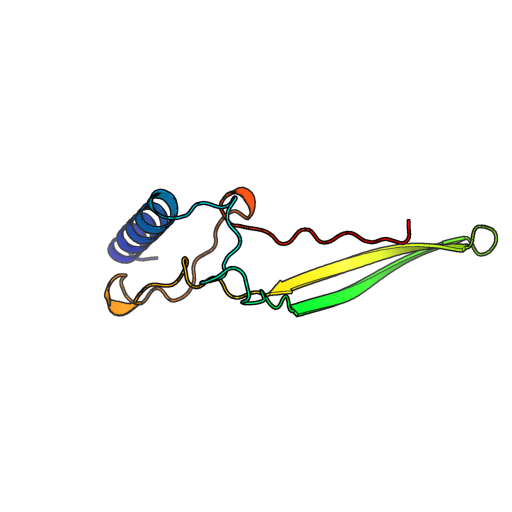 LYS A O 1
ATOM 667 N N . ILE A 1 83 ? -1.209 5.196 11.885 1.00 92.31 83 ILE A N 1
ATOM 668 C CA . ILE A 1 83 ? 0.091 4.676 12.301 1.00 92.31 83 ILE A CA 1
ATOM 669 C C . ILE A 1 83 ? 0.928 4.366 11.063 1.00 92.31 83 ILE A C 1
ATOM 671 O O . ILE A 1 83 ? 0.395 4.176 9.971 1.00 92.31 83 ILE A O 1
ATOM 675 N N . ARG A 1 84 ? 2.249 4.338 11.227 1.00 91.00 84 ARG A N 1
ATOM 676 C CA . ARG A 1 84 ? 3.179 3.879 10.192 1.00 91.00 84 ARG A CA 1
ATOM 677 C C . ARG A 1 84 ? 3.760 2.551 10.644 1.00 91.00 84 ARG A C 1
ATOM 679 O O . ARG A 1 84 ? 4.344 2.484 11.721 1.00 91.00 84 ARG A O 1
ATOM 686 N N . LEU A 1 85 ? 3.590 1.524 9.823 1.00 90.56 85 LEU A N 1
ATOM 687 C CA . LEU A 1 85 ? 4.108 0.185 10.075 1.00 90.56 85 LEU A CA 1
ATOM 688 C C . LEU A 1 85 ? 5.101 -0.196 8.970 1.00 90.56 85 LEU A C 1
ATOM 690 O O . LEU A 1 85 ? 4.889 0.182 7.816 1.00 90.56 85 LEU A O 1
ATOM 694 N N . PRO A 1 86 ? 6.163 -0.952 9.292 1.00 91.94 86 PRO A N 1
ATOM 695 C CA . PRO A 1 86 ? 6.987 -1.598 8.280 1.00 91.94 86 PRO A CA 1
ATOM 696 C C . PRO A 1 86 ? 6.137 -2.524 7.402 1.00 91.94 86 PRO A C 1
ATOM 698 O O . PRO A 1 86 ? 5.382 -3.351 7.918 1.00 91.94 86 PRO A O 1
ATOM 701 N N . SER A 1 87 ? 6.295 -2.425 6.081 1.00 91.19 87 SER A N 1
ATOM 702 C CA . SER A 1 87 ? 5.540 -3.227 5.107 1.00 91.19 87 SER A CA 1
ATOM 703 C C . SER A 1 87 ? 5.712 -4.735 5.321 1.00 91.19 87 SER A C 1
ATOM 705 O O . SER A 1 87 ? 4.770 -5.497 5.156 1.00 91.19 87 SER A O 1
ATOM 707 N N . GLN A 1 88 ? 6.882 -5.165 5.798 1.00 91.25 88 GLN A N 1
ATOM 708 C CA . GLN A 1 88 ? 7.202 -6.565 6.102 1.00 91.25 88 GLN A CA 1
ATOM 709 C C . GLN A 1 88 ? 6.332 -7.211 7.201 1.00 91.25 88 GLN A C 1
ATOM 711 O O . GLN A 1 88 ? 6.395 -8.430 7.388 1.00 91.25 88 GLN A O 1
ATOM 716 N N . HIS A 1 89 ? 5.566 -6.420 7.961 1.00 91.31 89 HIS A N 1
ATOM 717 C CA . HIS A 1 89 ? 4.682 -6.900 9.029 1.00 91.31 89 HIS A CA 1
ATOM 718 C C . HIS A 1 89 ? 3.209 -6.969 8.612 1.00 91.31 89 HIS A C 1
ATOM 720 O O . HIS A 1 89 ? 2.402 -7.504 9.368 1.00 91.31 89 HIS A O 1
ATOM 726 N N . ILE A 1 90 ? 2.859 -6.463 7.428 1.00 94.56 90 ILE A N 1
ATOM 727 C CA . ILE A 1 90 ? 1.490 -6.483 6.912 1.00 94.56 90 ILE A CA 1
ATOM 728 C C . ILE A 1 90 ? 1.398 -7.351 5.655 1.00 94.56 90 ILE A C 1
ATOM 730 O O . ILE A 1 90 ? 2.408 -7.646 5.017 1.00 94.56 90 ILE A O 1
ATOM 734 N N . TRP A 1 91 ? 0.193 -7.805 5.320 1.00 96.38 91 TRP A N 1
ATOM 735 C CA . TRP A 1 91 ? -0.060 -8.445 4.034 1.00 96.38 91 TRP A CA 1
ATOM 736 C C . TRP A 1 91 ? 0.197 -7.436 2.913 1.00 96.38 91 TRP A C 1
ATOM 738 O O . TRP A 1 91 ? -0.214 -6.280 3.018 1.00 96.38 91 TRP A O 1
ATOM 748 N N . LEU A 1 92 ? 0.857 -7.882 1.847 1.00 95.69 92 LEU A N 1
ATOM 749 C CA . LEU A 1 92 ? 1.118 -7.093 0.650 1.00 95.69 92 LEU A CA 1
ATOM 750 C C . LEU A 1 92 ? 0.538 -7.837 -0.559 1.00 95.69 92 LEU A C 1
ATOM 752 O O . LEU A 1 92 ? 0.696 -9.060 -0.632 1.00 95.69 92 LEU A O 1
ATOM 756 N N . PRO A 1 93 ? -0.125 -7.141 -1.496 1.00 94.75 93 PRO A N 1
ATOM 757 C CA . PRO A 1 93 ? -0.547 -7.758 -2.744 1.00 94.75 93 PRO A CA 1
ATOM 758 C C . PRO A 1 93 ? 0.679 -8.150 -3.577 1.00 94.75 93 PRO A C 1
ATOM 760 O O . PRO A 1 93 ? 1.660 -7.409 -3.643 1.00 94.75 93 PRO A O 1
ATOM 763 N N . ASP A 1 94 ? 0.604 -9.303 -4.236 1.00 91.75 94 ASP A N 1
ATOM 764 C CA . ASP A 1 94 ? 1.615 -9.719 -5.205 1.00 91.75 94 ASP A CA 1
ATOM 765 C C . ASP A 1 94 ? 1.317 -9.052 -6.554 1.00 91.75 94 ASP A C 1
ATOM 767 O O . ASP A 1 94 ? 0.323 -9.365 -7.214 1.00 91.75 94 ASP A O 1
ATOM 771 N N . ILE A 1 95 ? 2.125 -8.054 -6.914 1.00 90.75 95 ILE A N 1
ATOM 772 C CA . ILE A 1 95 ? 1.959 -7.246 -8.124 1.00 90.75 95 ILE A CA 1
ATOM 773 C C . ILE A 1 95 ? 3.270 -7.282 -8.890 1.00 90.75 95 ILE A C 1
ATOM 775 O O . ILE A 1 95 ? 4.300 -6.808 -8.410 1.00 90.75 95 ILE A O 1
ATOM 779 N N . VAL A 1 96 ? 3.206 -7.801 -10.113 1.00 90.19 96 VAL A N 1
ATOM 780 C CA . VAL A 1 96 ? 4.359 -7.939 -11.000 1.00 90.19 96 VAL A CA 1
ATOM 781 C C . VAL A 1 96 ? 4.130 -7.178 -12.299 1.00 90.1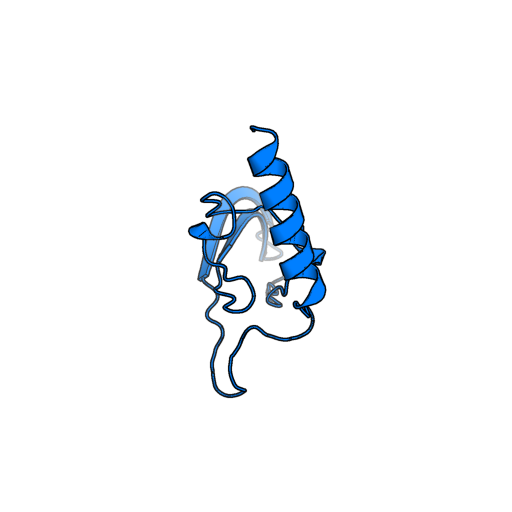9 96 VAL A C 1
ATOM 783 O O . VAL A 1 96 ? 3.032 -7.171 -12.857 1.00 90.19 96 VAL A O 1
ATOM 786 N N . LEU A 1 97 ? 5.187 -6.534 -12.790 1.00 88.12 97 LEU A N 1
ATOM 787 C CA . LEU A 1 97 ? 5.210 -5.971 -14.132 1.00 88.12 97 LEU A CA 1
ATOM 788 C C . LEU A 1 97 ? 5.556 -7.093 -15.118 1.00 88.12 97 LEU A C 1
ATOM 790 O O . LEU A 1 97 ? 6.627 -7.691 -15.023 1.00 88.12 97 LEU A O 1
ATOM 794 N N . TYR A 1 98 ? 4.636 -7.390 -16.036 1.00 84.75 98 TYR A N 1
ATOM 795 C CA . TYR A 1 98 ? 4.798 -8.488 -16.997 1.00 84.75 98 TYR A CA 1
ATOM 796 C C . TYR A 1 98 ? 5.755 -8.157 -18.146 1.00 84.75 98 TYR A C 1
ATOM 798 O O . TYR A 1 98 ? 6.457 -9.049 -18.613 1.00 84.75 98 TYR A O 1
ATOM 806 N N . ASN A 1 99 ? 5.813 -6.895 -18.576 1.00 79.31 99 ASN A N 1
ATOM 807 C CA . ASN A 1 99 ? 6.788 -6.457 -19.572 1.00 79.31 99 ASN A CA 1
ATOM 808 C C . ASN A 1 99 ? 8.110 -6.122 -18.883 1.00 79.31 99 ASN A C 1
ATOM 810 O O . ASN A 1 99 ? 8.171 -5.183 -18.086 1.00 79.31 99 ASN A O 1
ATOM 814 N N . LYS A 1 100 ? 9.134 -6.915 -19.193 1.00 56.97 100 LYS A N 1
ATOM 815 C CA . LYS A 1 100 ? 10.527 -6.685 -18.815 1.00 56.97 100 LYS A CA 1
ATOM 816 C C . LYS A 1 100 ? 11.322 -6.228 -20.021 1.00 56.97 100 LYS A C 1
ATOM 818 O O . LYS A 1 100 ? 11.076 -6.801 -21.103 1.00 56.97 100 LYS A O 1
#

Foldseek 3Di:
DDPLLVVLLVVLVVVLLVQDDQVDDQDPDPPDDKDKDKDKDWDDFDDADPVVRDTDTDIDIDIDTDRPSSDDDCVSRVNDPDDDDDPVSHHDDDDDDPPD

pLDDT: mean 92.58, std 6.03, range [56.97, 97.62]